Protein AF-R4JSK8-F1 (afdb_monomer_lite)

Sequence (84 aa):
KSEYLVQKTINNLKGNENRITIIIAHRLSTIRYANTIFVLSNRERSDNNNNNNNNNKINNEGSYIIEQGTHDSLMKNKNGIYHL

Radius of gyration: 18.19 Å; chains: 1; bounding box: 41×28×47 Å

Foldseek 3Di:
DVVVVLVVVLVVVVVDPPDDDDDDDPDCVSCQPPQKDFDKDWPPPPVPDPDPDDDDPPPPGDIDTPDMDHSVVQCVPPVHPSVD

Organism: Plasmodium falciparum (NCBI:txid5833)

InterPro domains:
  IPR027417 P-loop containing nucleoside triphosphate hydrolase [G3DSA:3.40.50.300] (1-84)
  IPR027417 P-loop containing nucleoside triphosphate hydrolase [SSF52540] (2-82)
  IPR039421 Type 1 protein exporter [PTHR24221] (2-83)

Structure (mmCIF, N/CA/C/O backbone):
data_AF-R4JSK8-F1
#
_entry.id   AF-R4JSK8-F1
#
loop_
_atom_site.group_PDB
_atom_site.id
_atom_site.type_symbol
_atom_site.label_atom_id
_atom_site.label_alt_id
_atom_site.label_comp_id
_atom_site.label_asym_id
_atom_site.label_entity_id
_atom_site.label_seq_id
_atom_site.pdbx_PDB_ins_code
_atom_site.Cartn_x
_atom_site.Cartn_y
_atom_site.Cartn_z
_atom_site.occupancy
_atom_site.B_iso_or_equiv
_atom_site.auth_seq_id
_atom_site.auth_comp_id
_atom_site.auth_asym_id
_atom_site.auth_atom_id
_atom_site.pdbx_PDB_model_num
ATOM 1 N N . LYS A 1 1 ? 9.204 -8.517 18.929 1.00 59.62 1 LYS A N 1
ATOM 2 C CA . LYS A 1 1 ? 8.971 -7.236 19.654 1.00 59.62 1 LYS A CA 1
ATOM 3 C C . LYS A 1 1 ? 8.835 -6.033 18.711 1.00 59.62 1 LYS A C 1
ATOM 5 O O . LYS A 1 1 ? 7.896 -5.275 18.904 1.00 59.62 1 LYS A O 1
ATOM 10 N N . SER A 1 2 ? 9.694 -5.867 17.694 1.00 79.38 2 SER A N 1
ATOM 11 C CA . SER A 1 2 ? 9.630 -4.712 16.773 1.00 79.38 2 SER A CA 1
ATOM 12 C C . SER A 1 2 ? 8.363 -4.671 15.908 1.00 79.38 2 SER A C 1
ATOM 14 O O . SER A 1 2 ? 7.711 -3.639 15.841 1.00 79.38 2 SER A O 1
ATOM 16 N N . GLU A 1 3 ? 7.950 -5.790 15.309 1.00 78.31 3 GLU A N 1
ATOM 17 C CA . GLU A 1 3 ? 6.782 -5.818 14.411 1.00 78.31 3 GLU A CA 1
ATOM 18 C C . GLU A 1 3 ? 5.456 -5.516 15.114 1.00 78.31 3 GLU A C 1
ATOM 20 O O . GLU A 1 3 ? 4.626 -4.789 14.579 1.00 78.31 3 GLU A O 1
ATOM 25 N N . TYR A 1 4 ? 5.280 -6.012 16.341 1.00 82.00 4 TYR A N 1
ATOM 26 C CA . TYR A 1 4 ? 4.119 -5.677 17.168 1.00 82.00 4 TYR A CA 1
ATOM 27 C C . TYR A 1 4 ?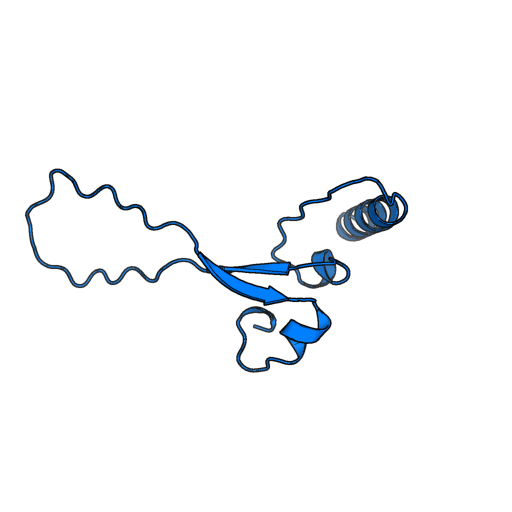 4.026 -4.165 17.421 1.00 82.00 4 TYR A C 1
ATOM 29 O O . TYR A 1 4 ? 2.948 -3.587 17.329 1.00 82.00 4 TYR A O 1
ATOM 37 N N . LEU A 1 5 ? 5.162 -3.513 17.690 1.00 84.12 5 LEU A N 1
ATOM 38 C CA . LEU A 1 5 ? 5.241 -2.061 17.851 1.00 84.12 5 LEU A CA 1
ATOM 39 C C . LEU A 1 5 ? 4.889 -1.326 16.553 1.00 84.12 5 LEU A C 1
ATOM 41 O O . LEU A 1 5 ? 4.095 -0.393 16.593 1.00 84.12 5 LEU A O 1
ATOM 45 N N . VAL A 1 6 ? 5.406 -1.779 15.407 1.00 81.00 6 VAL A N 1
ATOM 46 C CA . VAL A 1 6 ? 5.073 -1.210 14.090 1.00 81.00 6 VAL A CA 1
ATOM 47 C C . VAL A 1 6 ? 3.575 -1.342 13.801 1.00 81.00 6 VAL A C 1
ATOM 49 O O . VAL A 1 6 ? 2.931 -0.351 13.460 1.00 81.00 6 VAL A O 1
ATOM 52 N N . GLN A 1 7 ? 2.991 -2.525 14.009 1.00 78.31 7 GLN A N 1
ATOM 53 C CA . GLN A 1 7 ? 1.555 -2.739 13.814 1.00 78.31 7 GLN A CA 1
ATOM 54 C C . GLN A 1 7 ? 0.705 -1.896 14.771 1.00 78.31 7 GLN A C 1
ATOM 56 O O . GLN A 1 7 ? -0.287 -1.305 14.347 1.00 78.31 7 GLN A O 1
ATOM 61 N N . LYS A 1 8 ? 1.105 -1.785 16.045 1.00 84.56 8 LYS A N 1
ATOM 62 C CA . LYS A 1 8 ? 0.426 -0.935 17.033 1.00 84.56 8 LYS A CA 1
ATOM 63 C C . LYS A 1 8 ? 0.428 0.531 16.598 1.00 84.56 8 LYS A C 1
ATOM 65 O O . LYS A 1 8 ? -0.620 1.170 16.622 1.00 84.56 8 LYS A O 1
ATOM 70 N N . THR A 1 9 ? 1.572 1.047 16.156 1.00 82.50 9 THR A N 1
ATOM 71 C CA . THR A 1 9 ? 1.689 2.421 15.652 1.00 82.50 9 THR A CA 1
ATOM 72 C C . THR A 1 9 ? 0.791 2.648 14.439 1.00 82.50 9 THR A C 1
ATOM 74 O O . THR A 1 9 ? 0.024 3.605 14.429 1.00 82.50 9 THR A O 1
ATOM 77 N N . ILE A 1 10 ? 0.812 1.748 13.451 1.00 79.00 10 ILE A N 1
ATOM 78 C CA . ILE A 1 10 ? -0.016 1.872 12.240 1.00 79.00 10 ILE A CA 1
ATOM 79 C C . ILE A 1 10 ? -1.511 1.842 12.580 1.00 79.00 10 ILE A C 1
ATOM 81 O O . ILE A 1 10 ? -2.275 2.656 12.067 1.00 79.00 10 ILE A O 1
ATOM 85 N N . ASN A 1 11 ? -1.941 0.956 13.479 1.00 78.44 11 ASN A N 1
ATOM 86 C CA . ASN A 1 11 ? -3.344 0.886 13.893 1.00 78.44 11 ASN A CA 1
ATOM 87 C C . ASN A 1 11 ? -3.797 2.147 14.643 1.00 78.44 11 ASN A C 1
ATOM 89 O O . ASN A 1 11 ? -4.903 2.625 14.405 1.00 78.44 11 ASN A O 1
ATOM 93 N N . ASN A 1 12 ? -2.932 2.738 15.471 1.00 80.75 12 ASN A N 1
ATOM 94 C CA . ASN A 1 12 ? -3.220 4.013 16.133 1.00 80.75 12 ASN A CA 1
ATOM 95 C C . ASN A 1 12 ? -3.332 5.183 15.137 1.00 80.75 12 ASN A C 1
ATOM 97 O O . ASN A 1 12 ? -4.090 6.127 15.367 1.00 80.75 12 ASN A O 1
ATOM 101 N N . LEU A 1 13 ? -2.582 5.136 14.029 1.00 76.81 13 LEU A N 1
ATOM 102 C CA . LEU A 1 13 ? -2.640 6.162 12.986 1.00 76.81 13 LEU A CA 1
ATOM 103 C C . LEU A 1 13 ? -3.966 6.135 12.220 1.00 76.81 13 LEU A C 1
ATOM 105 O O . LEU A 1 13 ? -4.495 7.204 11.932 1.00 76.81 13 LEU A O 1
ATOM 109 N N . LYS A 1 14 ? -4.537 4.950 11.970 1.00 69.44 14 LYS A N 1
ATOM 110 C CA . LYS A 1 14 ? -5.828 4.803 11.273 1.00 69.44 14 LYS A CA 1
ATOM 111 C C . LYS A 1 14 ? -7.002 5.466 11.988 1.00 69.44 14 LYS A C 1
ATOM 113 O O . LYS A 1 14 ? -7.902 5.954 11.326 1.00 69.44 14 LYS A O 1
ATOM 118 N N . GLY A 1 15 ? -6.999 5.482 13.322 1.00 67.56 15 GLY A N 1
ATOM 119 C CA . GLY A 1 15 ? -8.091 6.054 14.120 1.00 67.56 15 GLY A CA 1
ATOM 120 C C . GLY A 1 15 ? -8.143 7.586 14.129 1.00 67.56 15 GLY A C 1
ATOM 121 O O . GLY A 1 15 ? -8.895 8.158 14.906 1.00 67.56 15 GLY A O 1
ATOM 122 N N . ASN A 1 16 ? -7.308 8.265 13.338 1.00 69.19 16 ASN A N 1
ATOM 123 C CA . ASN A 1 16 ? -7.291 9.720 13.237 1.00 69.19 16 ASN A CA 1
ATOM 124 C C . ASN A 1 16 ? -7.545 10.145 11.793 1.00 69.19 16 ASN A C 1
ATOM 126 O O . ASN A 1 16 ? -6.624 10.216 10.981 1.00 69.19 16 ASN A O 1
ATOM 130 N N . GLU A 1 17 ? -8.800 10.465 11.508 1.00 69.19 17 GLU A N 1
ATOM 131 C CA . GLU A 1 17 ? -9.324 10.694 10.157 1.00 69.19 17 GLU A CA 1
ATOM 132 C C . GLU A 1 17 ? -8.757 11.956 9.472 1.00 69.19 17 GLU A C 1
ATOM 134 O O . GLU A 1 17 ? -8.831 12.086 8.255 1.00 69.19 17 GLU A O 1
ATOM 139 N N . ASN A 1 18 ? -8.085 12.841 10.219 1.00 80.50 18 ASN A N 1
ATOM 140 C CA . ASN A 1 18 ? -7.540 14.104 9.704 1.00 80.50 18 ASN A CA 1
ATOM 141 C C . ASN A 1 18 ? -6.024 14.067 9.422 1.00 80.50 18 ASN A C 1
ATOM 143 O O . ASN A 1 18 ? -5.369 15.110 9.453 1.00 80.50 18 ASN A O 1
ATOM 147 N N . ARG A 1 19 ? -5.422 12.890 9.189 1.00 82.94 19 ARG A N 1
ATOM 148 C CA . ARG A 1 19 ? -3.975 12.780 8.919 1.00 82.94 19 ARG A CA 1
ATOM 149 C C . ARG A 1 19 ? -3.649 12.005 7.651 1.00 82.94 19 ARG A C 1
ATOM 151 O O . ARG A 1 19 ? -4.033 10.852 7.493 1.00 82.94 19 ARG A O 1
ATOM 158 N N . ILE A 1 20 ? -2.810 12.608 6.810 1.00 86.56 20 ILE A N 1
ATOM 159 C CA . ILE A 1 20 ? -2.153 11.915 5.700 1.00 86.56 20 ILE A CA 1
ATOM 160 C C . ILE A 1 20 ? -0.961 11.141 6.264 1.00 86.56 20 ILE A C 1
ATOM 162 O O . ILE A 1 20 ? -0.082 11.718 6.903 1.00 86.56 20 ILE A O 1
ATOM 166 N N . THR A 1 21 ? -0.932 9.831 6.027 1.00 86.88 21 THR A N 1
ATOM 167 C CA . THR A 1 21 ? 0.165 8.954 6.451 1.00 86.88 21 THR A CA 1
ATOM 168 C C . THR A 1 21 ? 0.820 8.341 5.221 1.00 86.88 21 THR A C 1
ATOM 170 O O . THR A 1 21 ? 0.160 7.646 4.453 1.00 86.88 21 THR A O 1
ATOM 173 N N . ILE A 1 22 ? 2.123 8.571 5.053 1.00 91.88 22 ILE A N 1
ATOM 174 C CA . ILE A 1 22 ? 2.931 7.947 3.999 1.00 91.88 22 ILE A CA 1
ATOM 175 C C . ILE A 1 22 ? 3.767 6.841 4.642 1.00 91.88 22 ILE A C 1
ATOM 177 O O . ILE A 1 22 ? 4.477 7.085 5.617 1.00 91.88 22 ILE A O 1
ATOM 181 N N . ILE A 1 23 ? 3.674 5.623 4.107 1.00 90.81 23 ILE A N 1
ATOM 182 C CA . ILE A 1 23 ? 4.405 4.452 4.603 1.00 90.81 23 ILE A CA 1
ATOM 183 C C . ILE A 1 23 ? 5.274 3.917 3.471 1.00 90.81 23 ILE A C 1
ATOM 185 O O . ILE A 1 23 ? 4.757 3.526 2.428 1.00 90.81 23 ILE A O 1
ATOM 189 N N . ILE A 1 24 ? 6.585 3.850 3.703 1.00 92.94 24 ILE A N 1
ATOM 190 C CA . ILE A 1 24 ? 7.516 3.128 2.834 1.00 92.94 24 ILE A CA 1
ATOM 191 C C . ILE A 1 24 ? 7.748 1.756 3.454 1.00 92.94 24 ILE A C 1
ATOM 193 O O . ILE A 1 24 ? 8.215 1.651 4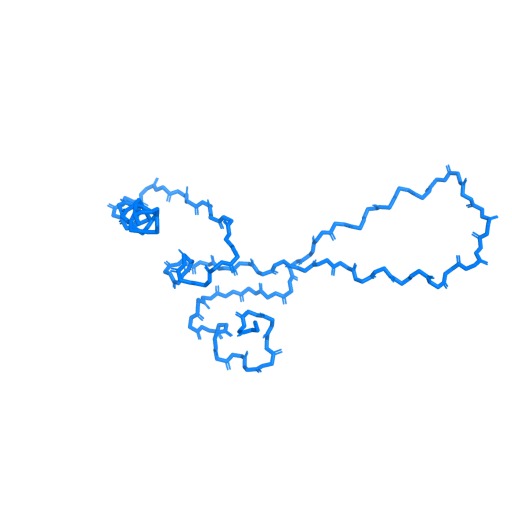.590 1.00 92.94 24 ILE A O 1
ATOM 197 N N . ALA A 1 25 ? 7.376 0.699 2.739 1.00 90.25 25 ALA A N 1
ATOM 198 C CA . ALA A 1 25 ? 7.493 -0.658 3.243 1.00 90.25 25 ALA A CA 1
ATOM 199 C C . ALA A 1 25 ? 7.870 -1.635 2.137 1.00 90.25 25 ALA A C 1
ATOM 201 O O . ALA A 1 25 ? 7.370 -1.556 1.023 1.00 90.25 25 ALA A O 1
ATOM 202 N N . HIS A 1 26 ? 8.678 -2.620 2.515 1.00 90.69 26 HIS A N 1
ATOM 203 C CA . HIS A 1 26 ? 8.955 -3.804 1.702 1.00 90.69 26 HIS A CA 1
ATOM 204 C C . HIS A 1 26 ? 8.067 -4.995 2.086 1.00 90.69 26 HIS A C 1
ATOM 206 O O . HIS A 1 26 ? 8.054 -6.012 1.409 1.00 90.69 26 HIS A O 1
ATOM 212 N N . ARG A 1 27 ? 7.341 -4.899 3.207 1.00 89.88 27 ARG A N 1
ATOM 213 C CA . ARG A 1 27 ? 6.517 -5.986 3.742 1.00 89.88 27 ARG A CA 1
ATOM 214 C C . ARG A 1 27 ? 5.049 -5.685 3.510 1.00 89.88 27 ARG A C 1
ATOM 216 O O . ARG A 1 27 ? 4.527 -4.706 4.042 1.00 89.88 27 ARG A O 1
ATOM 223 N N . LEU A 1 28 ? 4.367 -6.584 2.812 1.00 91.50 28 LEU A N 1
ATOM 224 C CA . LEU A 1 28 ? 2.937 -6.464 2.530 1.00 91.50 28 LEU A CA 1
ATOM 225 C C . LEU A 1 28 ? 2.085 -6.370 3.802 1.00 91.50 28 LEU A C 1
ATOM 227 O O . LEU A 1 28 ? 1.120 -5.610 3.841 1.00 91.50 28 LEU A O 1
ATOM 231 N N . SER A 1 29 ? 2.464 -7.077 4.874 1.00 89.06 29 SER A N 1
ATOM 232 C CA . SER A 1 29 ? 1.753 -7.019 6.160 1.00 89.06 29 SER A CA 1
ATOM 233 C C . SER A 1 29 ? 1.711 -5.610 6.761 1.00 89.06 29 SER A C 1
ATOM 235 O O . SER A 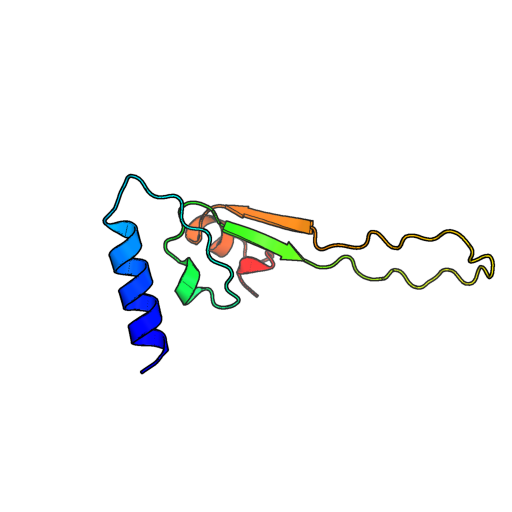1 29 ? 0.719 -5.247 7.388 1.00 89.06 29 SER A O 1
ATOM 237 N N . THR A 1 30 ? 2.746 -4.799 6.529 1.00 87.81 30 THR A N 1
ATOM 238 C CA . THR A 1 30 ? 2.838 -3.418 7.021 1.00 87.81 30 THR A CA 1
ATOM 239 C C . THR A 1 30 ? 1.844 -2.495 6.313 1.00 87.81 30 THR A C 1
ATOM 241 O O . THR A 1 30 ? 1.267 -1.615 6.943 1.00 87.81 30 THR A O 1
ATOM 244 N N . ILE A 1 31 ? 1.618 -2.702 5.013 1.00 91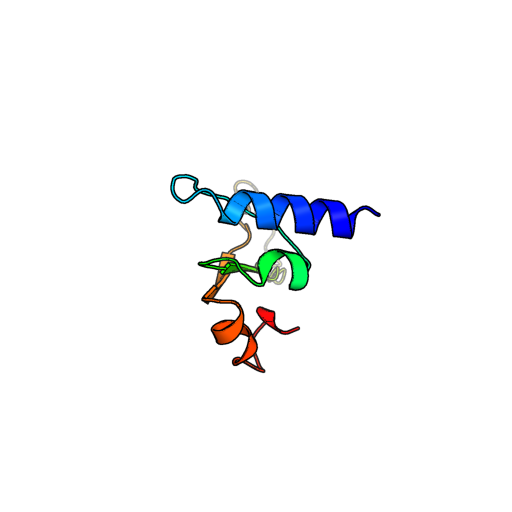.50 31 ILE A N 1
ATOM 245 C CA . ILE A 1 31 ? 0.817 -1.809 4.154 1.00 91.50 31 ILE A CA 1
ATOM 246 C C . ILE A 1 31 ? -0.547 -2.382 3.760 1.00 91.50 31 ILE A C 1
ATOM 248 O O . ILE A 1 31 ? -1.273 -1.748 3.002 1.00 91.50 31 ILE A O 1
ATOM 252 N N . ARG A 1 32 ? -0.937 -3.546 4.301 1.00 90.19 32 ARG A N 1
ATOM 253 C CA . ARG A 1 32 ? -2.202 -4.244 3.993 1.00 90.19 32 ARG A CA 1
ATOM 254 C C . ARG A 1 32 ? -3.438 -3.345 4.038 1.00 90.19 32 ARG A C 1
ATOM 256 O O . ARG A 1 32 ? -4.373 -3.540 3.277 1.00 90.19 32 ARG A O 1
ATOM 263 N N . TYR A 1 33 ? -3.458 -2.396 4.963 1.00 88.62 33 TYR A N 1
ATOM 264 C CA . TYR A 1 33 ? -4.621 -1.552 5.219 1.00 88.62 33 TYR A CA 1
ATOM 265 C C . TYR A 1 33 ? -4.467 -0.125 4.686 1.00 88.62 33 TYR A C 1
ATOM 267 O O . TYR A 1 33 ? -5.217 0.757 5.098 1.00 88.62 33 TYR A O 1
ATOM 275 N N . ALA A 1 34 ? -3.460 0.130 3.851 1.00 90.81 34 ALA A N 1
ATOM 276 C CA . ALA A 1 34 ? -3.316 1.420 3.199 1.00 90.81 34 ALA A CA 1
ATOM 277 C C . ALA A 1 34 ? -4.490 1.657 2.239 1.00 90.81 34 ALA A C 1
ATOM 279 O O . ALA A 1 34 ? -4.928 0.742 1.541 1.00 90.81 34 ALA A O 1
ATOM 280 N N . ASN A 1 35 ? -4.981 2.897 2.191 1.00 91.88 35 ASN A N 1
ATOM 281 C CA . ASN A 1 35 ? -6.063 3.283 1.283 1.00 91.88 35 ASN A CA 1
ATOM 282 C C . ASN A 1 35 ? -5.621 3.200 -0.186 1.00 91.88 35 ASN A C 1
ATOM 284 O O . ASN A 1 35 ? -6.385 2.753 -1.033 1.00 91.88 35 ASN A O 1
ATOM 288 N N . THR A 1 36 ? -4.373 3.589 -0.453 1.00 95.00 36 THR A N 1
ATOM 289 C CA . THR A 1 36 ? -3.727 3.523 -1.765 1.00 95.00 36 THR A CA 1
ATOM 290 C C . THR A 1 36 ? -2.295 3.045 -1.587 1.00 95.00 36 THR A C 1
ATOM 292 O O . THR A 1 36 ? -1.599 3.464 -0.662 1.00 95.00 36 THR A O 1
ATOM 295 N N . ILE A 1 37 ? -1.854 2.183 -2.495 1.00 97.00 37 ILE A N 1
ATOM 296 C CA . ILE A 1 37 ? -0.504 1.637 -2.567 1.00 97.00 37 ILE A CA 1
ATOM 297 C C . ILE A 1 37 ? 0.063 1.968 -3.942 1.00 97.00 37 ILE A C 1
ATOM 299 O O . ILE A 1 37 ? -0.619 1.780 -4.947 1.00 97.00 37 ILE A O 1
ATOM 303 N N . PHE A 1 38 ? 1.311 2.433 -3.965 1.00 96.94 38 PHE A N 1
ATOM 304 C CA . PHE A 1 38 ? 2.103 2.640 -5.173 1.00 96.94 38 PHE A CA 1
ATOM 305 C C . PHE A 1 38 ? 3.308 1.707 -5.122 1.00 96.94 38 PHE A C 1
ATOM 307 O O . PHE A 1 38 ? 4.094 1.763 -4.174 1.00 96.94 38 PHE A O 1
ATOM 314 N N . VAL A 1 39 ? 3.443 0.845 -6.123 1.00 95.12 39 VAL A N 1
ATOM 315 C CA . VAL A 1 39 ? 4.572 -0.078 -6.242 1.00 95.12 39 VAL A CA 1
ATOM 316 C C . VAL A 1 39 ? 5.610 0.560 -7.146 1.00 95.12 39 VAL A C 1
ATOM 318 O O . VAL A 1 39 ? 5.302 0.948 -8.273 1.00 95.12 39 VAL A O 1
ATOM 321 N N . LEU A 1 40 ? 6.831 0.691 -6.636 1.00 93.38 40 LEU A N 1
ATOM 322 C CA . LEU A 1 40 ? 7.946 1.303 -7.348 1.00 93.38 40 LEU A CA 1
ATOM 323 C C . LEU A 1 40 ? 8.900 0.225 -7.858 1.00 93.38 40 LEU A C 1
ATOM 325 O O . LEU A 1 40 ? 9.275 -0.669 -7.103 1.00 93.38 40 LEU A O 1
ATOM 329 N N . SER A 1 41 ? 9.331 0.355 -9.111 1.00 88.19 41 SER A N 1
ATOM 330 C CA . SER A 1 41 ? 10.406 -0.451 -9.693 1.00 88.19 41 SER A CA 1
ATOM 331 C C . SER A 1 41 ? 11.523 0.435 -10.215 1.00 88.19 41 SER A C 1
ATOM 333 O O . SER A 1 41 ? 11.301 1.575 -10.627 1.00 88.19 41 SER A O 1
ATOM 335 N N . ASN A 1 42 ? 12.733 -0.109 -10.245 1.00 84.75 42 ASN A N 1
ATOM 336 C CA . ASN A 1 42 ? 13.843 0.515 -10.949 1.00 84.75 42 ASN A CA 1
ATOM 337 C C . ASN A 1 42 ? 13.703 0.260 -12.454 1.00 84.75 42 ASN A C 1
ATOM 339 O O . ASN A 1 42 ? 13.178 -0.777 -12.869 1.00 84.75 42 ASN A O 1
ATOM 343 N N . ARG A 1 43 ? 14.166 1.204 -13.281 1.00 73.56 43 ARG A N 1
ATOM 344 C CA . ARG A 1 43 ? 14.399 0.927 -14.705 1.00 73.56 43 ARG A CA 1
ATOM 345 C C . ARG A 1 43 ? 15.555 -0.058 -14.801 1.00 73.56 43 ARG A C 1
ATOM 347 O O . ARG A 1 43 ? 16.605 0.174 -14.203 1.00 73.56 43 ARG A O 1
ATOM 354 N N . GLU A 1 44 ? 15.356 -1.151 -15.532 1.00 67.38 44 GLU A N 1
ATOM 355 C CA . GLU A 1 44 ? 16.477 -1.996 -15.922 1.00 67.38 44 GLU A CA 1
ATOM 356 C C . GLU A 1 44 ? 17.450 -1.139 -16.730 1.00 67.38 44 GLU A C 1
ATOM 358 O O . GLU A 1 44 ? 17.067 -0.465 -17.694 1.00 67.38 44 GLU A O 1
ATOM 363 N N . ARG A 1 45 ? 18.713 -1.132 -16.302 1.00 60.22 45 ARG A N 1
ATOM 364 C CA . ARG A 1 45 ? 19.804 -0.566 -17.083 1.00 60.22 45 ARG A CA 1
ATOM 365 C C . ARG A 1 45 ? 19.890 -1.357 -18.379 1.00 60.22 45 ARG A C 1
ATOM 367 O O . ARG A 1 45 ? 20.432 -2.457 -18.407 1.00 60.22 45 ARG A O 1
ATOM 374 N N . SER A 1 46 ? 19.383 -0.792 -19.467 1.00 54.75 46 SER A N 1
ATOM 375 C CA . SER A 1 46 ? 19.770 -1.233 -20.802 1.00 54.75 46 SER A CA 1
ATOM 376 C C . SER A 1 46 ? 21.193 -0.728 -21.069 1.00 54.75 46 SER A C 1
ATOM 378 O O . SER A 1 46 ? 21.397 0.176 -21.880 1.00 54.75 46 SER A O 1
ATOM 380 N N . ASP A 1 47 ? 22.185 -1.291 -20.376 1.00 55.44 47 ASP A N 1
ATOM 381 C CA . ASP A 1 47 ? 23.617 -1.006 -20.555 1.00 55.44 47 ASP A CA 1
ATOM 382 C C . ASP A 1 47 ? 24.166 -1.668 -21.839 1.00 55.44 47 ASP A C 1
ATOM 384 O O . ASP A 1 47 ? 25.237 -2.260 -21.860 1.00 55.44 47 ASP A O 1
ATOM 388 N N . ASN A 1 48 ? 23.440 -1.537 -22.953 1.00 54.84 48 ASN A N 1
ATOM 389 C CA . ASN A 1 48 ? 23.876 -1.958 -24.286 1.00 54.84 48 ASN A CA 1
ATOM 390 C C . ASN A 1 48 ? 24.137 -0.737 -25.179 1.00 54.84 48 ASN A C 1
ATOM 392 O O . ASN A 1 48 ? 23.650 -0.658 -26.303 1.00 54.84 48 ASN A O 1
ATOM 396 N N . ASN A 1 49 ? 24.879 0.253 -24.678 1.00 51.62 49 ASN A N 1
ATOM 397 C CA . ASN A 1 49 ? 25.340 1.377 -25.495 1.00 51.62 49 ASN A CA 1
ATOM 398 C C . ASN A 1 49 ? 26.868 1.491 -25.421 1.00 51.62 49 ASN A C 1
ATOM 400 O O . ASN A 1 49 ? 27.419 2.265 -24.642 1.00 51.62 49 ASN A O 1
ATOM 404 N N . ASN A 1 50 ? 27.544 0.718 -26.275 1.00 56.78 50 ASN A N 1
ATOM 405 C CA . ASN A 1 50 ? 28.955 0.886 -26.630 1.00 56.78 50 ASN A CA 1
ATOM 406 C C . ASN A 1 50 ? 29.153 2.171 -27.455 1.00 56.78 50 ASN A C 1
ATOM 408 O O . ASN A 1 50 ? 29.510 2.103 -28.625 1.00 56.78 50 ASN A O 1
ATOM 412 N N . ASN A 1 51 ? 28.892 3.347 -26.883 1.00 57.31 51 ASN A N 1
ATOM 413 C CA . ASN A 1 51 ? 29.185 4.622 -27.537 1.00 57.31 51 ASN A CA 1
ATOM 414 C C . ASN A 1 51 ? 29.875 5.571 -26.552 1.00 57.31 51 ASN A C 1
ATOM 416 O O . ASN A 1 51 ? 29.247 6.231 -25.725 1.00 57.31 51 ASN A O 1
ATOM 420 N N . ASN A 1 52 ? 31.203 5.610 -26.665 1.00 58.09 52 ASN A N 1
ATOM 421 C CA . ASN A 1 52 ? 32.115 6.488 -25.940 1.00 58.09 52 ASN A CA 1
ATOM 422 C C . ASN A 1 52 ? 31.942 7.952 -26.375 1.00 58.09 52 ASN A C 1
ATOM 424 O O . ASN A 1 52 ? 32.735 8.438 -27.169 1.00 58.09 52 ASN A O 1
ATOM 428 N N . ASN A 1 53 ? 30.935 8.659 -25.859 1.00 59.56 53 ASN A N 1
ATOM 429 C CA . ASN A 1 53 ? 30.866 10.126 -25.904 1.00 59.56 53 ASN A CA 1
ATOM 430 C C . ASN A 1 53 ? 30.150 10.652 -24.647 1.00 59.56 53 ASN A C 1
ATOM 432 O O . ASN A 1 53 ? 28.988 11.053 -24.678 1.00 59.56 53 ASN A O 1
ATOM 436 N N . ASN A 1 54 ? 30.847 10.610 -23.508 1.00 61.22 54 ASN A N 1
ATOM 437 C CA . ASN A 1 54 ? 30.317 10.992 -22.199 1.00 61.22 54 ASN A CA 1
ATOM 438 C C . ASN A 1 54 ? 30.831 12.367 -21.777 1.00 61.22 54 ASN A C 1
ATOM 440 O O . ASN A 1 54 ? 31.922 12.442 -21.234 1.00 61.22 54 ASN A O 1
ATOM 444 N N . ASN A 1 55 ? 30.034 13.423 -21.957 1.00 56.56 55 ASN A N 1
ATOM 445 C CA . ASN A 1 55 ? 30.201 14.667 -21.187 1.00 56.56 55 ASN A CA 1
ATOM 446 C C . ASN A 1 55 ? 28.875 15.325 -20.759 1.00 56.56 55 ASN A C 1
ATOM 448 O O . ASN A 1 55 ? 28.896 16.433 -20.233 1.00 56.56 55 ASN A O 1
ATOM 452 N N . ASN A 1 56 ? 27.714 14.679 -20.953 1.00 57.81 56 ASN A N 1
ATOM 453 C CA . ASN A 1 56 ? 26.451 15.236 -20.447 1.00 57.81 56 ASN A CA 1
ATOM 454 C C . ASN A 1 56 ? 25.307 14.217 -20.275 1.00 57.81 56 ASN A C 1
ATOM 456 O O . ASN A 1 56 ? 24.147 14.515 -20.552 1.00 57.81 56 ASN A O 1
ATOM 460 N N . LYS A 1 57 ? 25.603 12.988 -19.832 1.00 57.34 57 LYS A N 1
ATOM 461 C CA . LYS A 1 57 ? 24.547 12.024 -19.493 1.00 57.34 57 LYS A CA 1
ATOM 462 C C . LYS A 1 57 ? 24.197 12.165 -18.013 1.00 57.34 57 LYS A C 1
ATOM 464 O O . LYS A 1 57 ? 24.703 11.431 -17.169 1.00 57.34 57 LYS A O 1
ATOM 469 N N . ILE A 1 58 ? 23.340 13.134 -17.688 1.00 59.91 58 ILE A N 1
ATOM 470 C CA . ILE A 1 58 ? 22.628 13.113 -16.407 1.00 59.91 58 ILE A CA 1
ATOM 471 C C . ILE A 1 58 ? 21.729 11.872 -16.462 1.00 59.91 58 ILE A C 1
ATOM 473 O O . ILE A 1 58 ? 20.684 11.874 -17.112 1.00 59.91 58 ILE A O 1
ATOM 477 N N . ASN A 1 59 ? 22.180 10.774 -15.857 1.00 61.00 59 ASN A N 1
ATOM 478 C CA . ASN A 1 59 ? 21.424 9.529 -15.780 1.00 61.00 59 ASN A CA 1
ATOM 479 C C . ASN A 1 59 ? 20.250 9.724 -14.804 1.00 61.00 59 ASN A C 1
ATOM 481 O O . ASN A 1 59 ? 20.318 9.306 -13.652 1.00 61.00 59 ASN A O 1
ATOM 485 N N . ASN A 1 60 ? 19.178 10.384 -15.254 1.00 57.81 60 ASN A N 1
ATOM 486 C CA . ASN A 1 60 ? 17.904 10.502 -14.536 1.00 57.81 60 ASN A CA 1
ATOM 487 C C . ASN A 1 60 ? 17.137 9.166 -14.576 1.00 57.81 60 ASN A C 1
ATOM 489 O O . ASN A 1 60 ? 16.018 9.076 -15.081 1.00 57.81 60 ASN A O 1
ATOM 493 N N . GLU A 1 61 ? 17.752 8.098 -14.076 1.00 67.50 61 GLU A N 1
ATOM 494 C CA . GLU A 1 61 ? 17.157 6.763 -13.994 1.00 67.50 61 GLU A CA 1
ATOM 495 C C . GLU A 1 61 ? 16.684 6.506 -12.560 1.00 67.50 61 GLU A C 1
ATOM 497 O O . GLU A 1 61 ? 17.274 5.737 -11.807 1.00 67.50 61 GLU A O 1
ATOM 502 N N . GLY A 1 62 ? 15.634 7.227 -12.160 1.00 74.44 62 GLY A N 1
ATOM 503 C CA . GLY A 1 62 ? 14.933 6.997 -10.896 1.00 74.44 62 GLY A CA 1
ATOM 504 C C . GLY A 1 62 ? 13.915 5.856 -10.982 1.00 74.44 62 GLY A C 1
ATOM 505 O O . GLY A 1 62 ? 13.581 5.372 -12.069 1.00 74.44 62 GLY A O 1
ATOM 506 N N . SER A 1 63 ? 13.402 5.440 -9.824 1.00 84.56 63 SER A N 1
ATOM 507 C CA . SER A 1 63 ? 12.307 4.472 -9.739 1.00 84.56 63 SER A CA 1
ATOM 508 C C . SER A 1 63 ? 11.009 5.054 -10.317 1.00 84.56 63 SER A C 1
ATOM 510 O O . SER A 1 63 ? 10.753 6.253 -10.206 1.00 84.56 63 SER A O 1
ATOM 512 N N . TYR A 1 64 ? 10.174 4.205 -10.913 1.00 88.69 64 TYR A N 1
ATOM 513 C CA . TYR A 1 64 ? 8.882 4.571 -11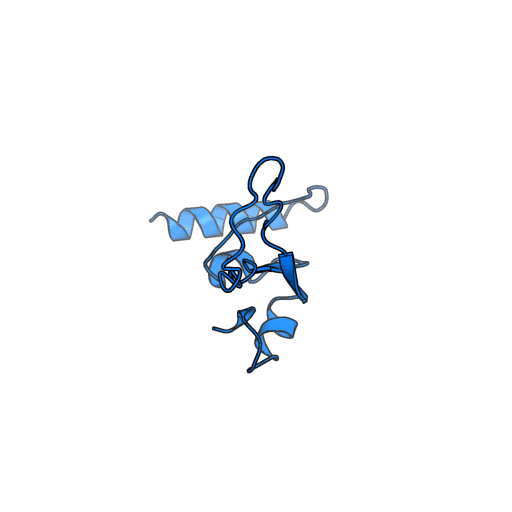.496 1.00 88.69 64 TYR A CA 1
ATOM 514 C C . TYR A 1 64 ? 7.762 3.697 -10.927 1.00 88.69 64 TYR A C 1
ATOM 516 O O . TYR A 1 64 ? 8.010 2.592 -10.442 1.00 88.69 64 TYR A O 1
ATOM 524 N N . ILE A 1 65 ? 6.529 4.206 -10.963 1.00 93.38 65 ILE A N 1
ATOM 525 C CA . ILE A 1 65 ? 5.350 3.468 -10.500 1.00 93.38 65 ILE A CA 1
ATOM 526 C C . ILE A 1 65 ? 5.003 2.410 -11.546 1.00 93.38 65 ILE A C 1
ATOM 528 O O . ILE A 1 65 ? 4.742 2.748 -12.699 1.00 93.38 65 ILE A O 1
ATOM 532 N N . ILE A 1 66 ? 4.990 1.147 -11.132 1.00 93.19 66 ILE A N 1
ATOM 533 C CA . ILE A 1 66 ? 4.602 0.009 -11.975 1.00 93.19 66 ILE A CA 1
ATOM 534 C C . ILE A 1 66 ? 3.179 -0.467 -11.695 1.00 93.19 66 ILE A C 1
ATOM 536 O O . ILE A 1 66 ? 2.517 -0.975 -12.593 1.00 93.19 66 ILE A O 1
ATOM 540 N N . GLU A 1 67 ? 2.692 -0.282 -10.468 1.00 95.12 67 GLU A N 1
ATOM 541 C CA . GLU A 1 67 ? 1.342 -0.671 -10.069 1.00 95.12 67 GLU A CA 1
ATOM 542 C C . GLU A 1 67 ? 0.776 0.316 -9.047 1.00 95.12 67 GLU A C 1
ATOM 544 O O . GLU A 1 67 ? 1.505 0.894 -8.235 1.00 95.12 67 GLU A O 1
ATOM 549 N N . GLN A 1 68 ? -0.544 0.486 -9.072 1.00 96.62 68 GLN A N 1
ATOM 550 C CA . GLN A 1 68 ? -1.280 1.310 -8.124 1.00 96.62 68 GLN A CA 1
ATOM 551 C C . GLN A 1 68 ? -2.616 0.648 -7.790 1.00 96.62 68 GLN A C 1
ATOM 553 O O . GLN A 1 68 ? -3.326 0.190 -8.682 1.00 96.62 68 GLN A O 1
ATOM 558 N N . GLY A 1 69 ? -2.989 0.640 -6.512 1.00 96.44 69 GLY A N 1
ATOM 559 C CA . GLY A 1 69 ? -4.291 0.132 -6.094 1.00 96.44 69 GLY A CA 1
ATOM 560 C C . GLY A 1 69 ? -4.415 -0.061 -4.591 1.00 96.44 69 GLY A C 1
ATOM 561 O O . GLY A 1 69 ? -3.618 0.452 -3.809 1.00 96.44 69 GLY A O 1
ATOM 562 N N . THR A 1 70 ? -5.429 -0.819 -4.187 1.00 96.12 70 THR A N 1
ATOM 563 C CA . THR A 1 70 ? -5.564 -1.334 -2.818 1.00 96.12 70 THR A CA 1
ATOM 564 C C . THR A 1 70 ? -4.848 -2.675 -2.684 1.00 96.12 70 THR A C 1
ATOM 566 O O . THR A 1 70 ? -4.645 -3.367 -3.688 1.00 96.12 70 THR A O 1
ATOM 569 N N . HIS A 1 71 ? -4.540 -3.085 -1.448 1.00 95.12 71 HIS A N 1
ATOM 570 C CA . HIS A 1 71 ? -3.957 -4.401 -1.163 1.00 95.12 71 HIS A CA 1
ATOM 571 C C . HIS A 1 71 ? -4.728 -5.534 -1.855 1.00 95.12 71 HIS A C 1
ATOM 573 O O . HIS A 1 71 ? -4.136 -6.323 -2.584 1.00 95.12 71 HIS A O 1
ATOM 579 N N . ASP A 1 72 ? -6.054 -5.563 -1.706 1.00 95.38 72 ASP A N 1
ATOM 580 C CA . ASP A 1 72 ? -6.887 -6.626 -2.273 1.00 95.38 72 ASP A CA 1
ATOM 581 C C . ASP A 1 72 ? -6.925 -6.594 -3.805 1.00 95.38 72 ASP A C 1
ATOM 583 O O . ASP A 1 72 ? -6.950 -7.646 -4.440 1.00 95.38 72 ASP A O 1
ATOM 587 N N . SER A 1 73 ? -6.936 -5.405 -4.420 1.00 96.19 73 SER A N 1
ATOM 588 C CA . SER A 1 73 ? -6.931 -5.290 -5.886 1.00 96.19 73 SER A CA 1
ATOM 589 C C . SER A 1 73 ? -5.612 -5.768 -6.493 1.00 96.19 73 SER A C 1
ATOM 591 O O . SER A 1 73 ? -5.625 -6.499 -7.480 1.00 96.19 73 SER A O 1
ATOM 593 N N . LEU A 1 74 ? -4.488 -5.422 -5.862 1.00 96.19 74 LEU A N 1
ATOM 594 C CA . LEU A 1 74 ? -3.158 -5.773 -6.341 1.00 96.19 74 LEU A CA 1
ATOM 595 C C . LEU A 1 74 ? -2.841 -7.253 -6.074 1.00 96.19 74 LEU A C 1
ATOM 597 O O . LEU A 1 74 ? -2.252 -7.912 -6.920 1.00 96.19 74 LEU A O 1
ATOM 601 N N . MET A 1 75 ? -3.320 -7.825 -4.961 1.00 95.06 75 MET A N 1
ATOM 602 C CA . MET A 1 75 ? -3.211 -9.268 -4.678 1.00 95.06 75 MET A CA 1
ATOM 603 C C . MET A 1 75 ? -3.989 -10.145 -5.671 1.00 95.06 75 MET A C 1
ATOM 605 O O . MET A 1 75 ? -3.651 -11.313 -5.860 1.00 95.06 75 MET A O 1
ATOM 609 N N . LYS A 1 76 ? -5.039 -9.614 -6.314 1.00 95.19 76 LYS A N 1
ATOM 610 C CA . LYS A 1 76 ? -5.775 -10.342 -7.363 1.00 95.19 76 LYS A CA 1
ATOM 611 C C . LYS A 1 76 ? -4.963 -10.477 -8.652 1.00 95.19 76 LYS A C 1
ATOM 613 O O . LYS A 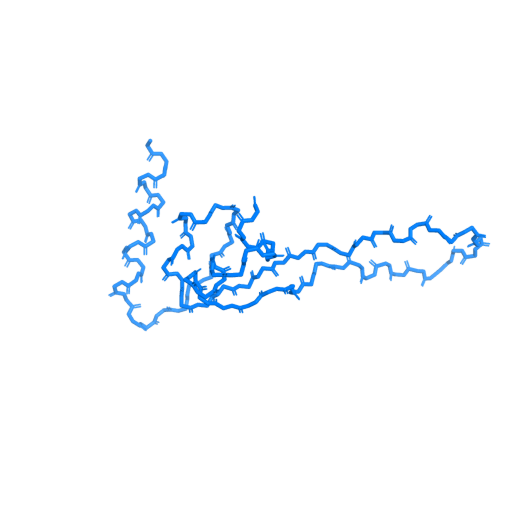1 76 ? -5.191 -11.428 -9.402 1.00 95.19 76 LYS A O 1
ATOM 618 N N . ASN A 1 77 ? -4.029 -9.562 -8.910 1.00 93.06 77 ASN A N 1
ATOM 619 C CA . ASN A 1 77 ? -3.144 -9.632 -10.063 1.00 93.06 77 ASN A CA 1
ATOM 620 C C . ASN A 1 77 ? -2.014 -10.642 -9.807 1.00 93.06 77 ASN A C 1
ATOM 622 O O . ASN A 1 77 ? -0.936 -10.284 -9.345 1.00 93.06 77 ASN A O 1
ATOM 626 N N . LYS A 1 78 ? -2.247 -11.915 -10.147 1.00 89.19 78 LYS A N 1
ATOM 627 C CA . LYS A 1 78 ? -1.262 -13.007 -9.996 1.00 89.19 78 LYS A CA 1
ATOM 628 C C . LYS A 1 78 ? -0.046 -12.920 -10.927 1.00 89.19 78 LYS A C 1
ATOM 630 O O . LYS A 1 78 ? 0.796 -13.803 -10.882 1.00 89.19 78 LYS A O 1
ATOM 635 N N . ASN A 1 79 ? 0.009 -11.912 -11.793 1.00 89.38 79 ASN A N 1
ATOM 636 C CA . ASN A 1 79 ? 1.176 -11.611 -12.620 1.00 89.38 79 ASN A CA 1
ATOM 637 C C . ASN A 1 79 ? 1.808 -10.261 -12.224 1.00 89.38 79 ASN A C 1
ATOM 639 O O . ASN A 1 79 ? 2.727 -9.798 -12.893 1.00 89.38 79 ASN A O 1
ATOM 643 N N . GLY A 1 80 ? 1.274 -9.598 -11.191 1.00 87.38 80 GLY A N 1
ATOM 644 C CA . GLY A 1 80 ? 1.756 -8.316 -10.688 1.00 87.38 80 GLY A CA 1
ATOM 645 C C . GLY A 1 80 ? 2.973 -8.471 -9.784 1.00 87.38 80 GLY A C 1
ATOM 646 O O . GLY A 1 80 ? 3.120 -9.456 -9.067 1.00 87.38 80 GLY A O 1
ATOM 647 N N . ILE A 1 81 ? 3.826 -7.458 -9.760 1.00 88.69 81 ILE A N 1
ATOM 648 C CA . ILE A 1 81 ? 4.999 -7.399 -8.884 1.00 88.69 81 ILE A CA 1
ATOM 649 C C . ILE A 1 81 ? 4.588 -7.264 -7.415 1.00 88.69 81 ILE A C 1
ATOM 651 O O . ILE A 1 81 ? 5.313 -7.705 -6.535 1.00 88.69 81 ILE A O 1
ATOM 655 N N . TYR A 1 82 ? 3.405 -6.720 -7.126 1.00 92.00 82 TYR A N 1
ATOM 656 C CA . TYR A 1 82 ? 2.914 -6.594 -5.753 1.00 92.00 82 TYR A CA 1
ATOM 657 C C . TYR A 1 82 ? 2.741 -7.931 -5.012 1.00 92.00 82 TYR A C 1
ATOM 659 O O . TYR A 1 82 ? 2.769 -7.948 -3.780 1.00 92.00 82 TYR A O 1
ATOM 667 N N . HIS A 1 83 ? 2.507 -9.034 -5.731 1.00 87.06 83 HIS A N 1
ATOM 668 C CA . HIS A 1 83 ? 2.314 -10.349 -5.112 1.00 87.06 83 HIS A CA 1
ATOM 669 C C . HIS A 1 83 ? 3.607 -11.169 -4.972 1.00 87.06 83 HIS A C 1
ATOM 671 O O . HIS A 1 83 ? 3.586 -12.169 -4.244 1.00 87.06 83 HIS A O 1
ATOM 677 N N . LEU A 1 84 ? 4.654 -10.807 -5.722 1.00 68.94 84 LEU A N 1
ATOM 678 C CA . LEU A 1 84 ? 5.949 -11.494 -5.786 1.00 68.94 84 LEU A CA 1
ATOM 679 C C . LEU A 1 84 ? 6.806 -11.158 -4.558 1.00 68.94 84 LEU A C 1
ATOM 681 O O . LEU A 1 84 ? 7.429 -12.105 -4.028 1.00 68.94 84 LEU A O 1
#

Secondary structure (DSSP, 8-state):
-HHHHHHHHHHHHHT-TT-------S-HHHHTT-S-EEEEEPPP----------S--------EEEEEE-HHHHHH-TTSGGG-

pLDDT: mean 80.61, std 13.9, range [51.62, 97.0]